Protein AF-A0A7S0NUZ7-F1 (afdb_monomer_lite)

Secondary structure (DSSP, 8-state):
-HHHHHHHHHHHHHHHHHHHHHHHHHHHHHHHHHHHHHHHHHHHHHHHTSSHHHHHHHTTPPPTTHHHHHHHHHHHHHHHHHHHHHHHHHHTTTT-TT-

pLDDT: mean 87.15, std 11.12, range [53.03, 97.81]

Sequence (99 aa):
EQIHWFSIVNSFMIVLFLTGMLAMIMLRTLHRDLRRYNDAETKEEAAEESGWKLVHGDVFRPPKRAALLCVYVGTGIQVLGMTVVTMIFAVFGFLSPSN

Radius of gyration: 41.92 Å; chains: 1; bounding box: 81×24×118 Å

Structure (mmCIF, N/CA/C/O backbone):
data_AF-A0A7S0NUZ7-F1
#
_entry.id   AF-A0A7S0NUZ7-F1
#
loop_
_atom_site.group_PDB
_atom_site.id
_atom_site.type_symbol
_atom_site.label_atom_id
_atom_site.label_alt_id
_atom_site.label_comp_id
_atom_site.label_asym_id
_atom_site.label_entity_id
_atom_site.label_seq_id
_atom_site.pdbx_PDB_ins_code
_atom_site.Cartn_x
_atom_site.Cartn_y
_atom_site.Cartn_z
_atom_site.occupancy
_atom_site.B_iso_or_equiv
_atom_site.auth_seq_id
_atom_site.auth_comp_id
_atom_site.auth_asym_id
_atom_site.auth_atom_id
_atom_site.pdbx_PDB_model_num
ATOM 1 N N . GLU A 1 1 ? -36.592 9.434 64.882 1.00 59.00 1 GLU A N 1
ATOM 2 C CA . GLU A 1 1 ? -35.729 8.478 64.145 1.00 59.00 1 GLU A CA 1
ATOM 3 C C . GLU A 1 1 ? -36.125 8.251 62.682 1.00 59.00 1 GLU A C 1
ATOM 5 O O . GLU A 1 1 ? -35.235 8.143 61.850 1.00 59.00 1 GLU A O 1
ATOM 10 N N . GLN A 1 2 ? -37.418 8.277 62.320 1.00 63.78 2 GLN A N 1
ATOM 11 C CA . GLN A 1 2 ? -37.881 8.098 60.926 1.00 63.78 2 GLN A CA 1
ATOM 12 C C . GLN A 1 2 ? -37.288 9.103 59.909 1.00 63.78 2 GLN A C 1
ATOM 14 O O . GLN A 1 2 ? -37.058 8.754 58.755 1.00 63.78 2 GLN A O 1
ATOM 19 N N . ILE A 1 3 ? -36.977 10.332 60.342 1.00 71.56 3 ILE A N 1
ATOM 20 C CA . ILE A 1 3 ? -36.431 11.398 59.478 1.00 71.56 3 ILE A CA 1
ATOM 21 C C . ILE A 1 3 ? -34.998 11.082 59.003 1.00 71.56 3 ILE A C 1
ATOM 23 O O . ILE A 1 3 ? -34.621 11.430 57.886 1.00 71.56 3 ILE A O 1
ATOM 27 N N . HIS A 1 4 ? -34.194 10.391 59.820 1.00 82.81 4 HIS A N 1
ATOM 28 C CA . HIS A 1 4 ? -32.788 10.128 59.498 1.00 82.81 4 HIS A CA 1
ATOM 29 C C . HIS A 1 4 ? -32.649 9.065 58.398 1.00 82.81 4 HIS A C 1
ATOM 31 O O . HIS A 1 4 ? -31.898 9.252 57.443 1.00 82.81 4 HIS A O 1
ATOM 37 N N . TRP A 1 5 ? -33.437 7.989 58.474 1.00 88.88 5 TRP A N 1
ATOM 38 C CA . TRP A 1 5 ? -33.445 6.943 57.448 1.00 88.88 5 TRP A CA 1
ATOM 39 C C . TRP A 1 5 ? -33.971 7.449 56.094 1.00 88.88 5 TRP A C 1
ATOM 41 O O . TRP A 1 5 ? -33.413 7.101 55.057 1.00 88.88 5 TRP A O 1
ATOM 51 N N . PHE A 1 6 ? -34.962 8.351 56.088 1.00 90.38 6 PHE A N 1
ATOM 52 C CA . PHE A 1 6 ? -35.453 8.981 54.855 1.00 90.38 6 PHE A CA 1
ATOM 53 C C . PHE A 1 6 ? -34.354 9.776 54.127 1.00 90.38 6 PHE A C 1
ATOM 55 O O . PHE A 1 6 ? -34.200 9.663 52.912 1.00 90.38 6 PHE A O 1
ATOM 62 N N . SER A 1 7 ? -33.540 10.527 54.877 1.00 89.38 7 SER A N 1
ATOM 63 C CA . SER A 1 7 ? -32.387 11.253 54.327 1.00 89.38 7 SER A CA 1
ATOM 64 C C . SER A 1 7 ? -31.331 10.307 53.731 1.00 89.38 7 SER A C 1
ATOM 66 O O . SER A 1 7 ? -30.806 10.566 52.645 1.00 89.38 7 SER A O 1
ATOM 68 N N . ILE A 1 8 ? -31.074 9.168 54.390 1.00 92.31 8 ILE A N 1
ATOM 69 C CA . ILE A 1 8 ? -30.147 8.134 53.901 1.00 92.31 8 ILE A CA 1
ATOM 70 C C . ILE A 1 8 ? -30.630 7.553 52.566 1.00 92.31 8 ILE A C 1
ATOM 72 O O . ILE A 1 8 ? -29.858 7.488 51.610 1.00 92.31 8 ILE A O 1
ATOM 76 N N . VAL A 1 9 ? -31.909 7.178 52.473 1.00 94.75 9 VAL A N 1
ATOM 77 C CA . VAL A 1 9 ? -32.495 6.613 51.246 1.00 94.75 9 VAL A CA 1
ATOM 78 C C . VAL A 1 9 ? -32.482 7.629 50.103 1.00 94.75 9 VAL A C 1
ATOM 80 O O . VAL A 1 9 ? -32.137 7.283 48.974 1.00 94.75 9 VAL A O 1
ATOM 83 N N . ASN A 1 10 ? -32.797 8.893 50.390 1.00 92.88 10 ASN A N 1
ATOM 84 C CA . ASN A 1 10 ? -32.784 9.961 49.394 1.00 92.88 10 ASN A CA 1
ATOM 85 C C . ASN A 1 10 ? -31.381 10.183 48.803 1.00 92.88 10 ASN A C 1
ATOM 87 O O . ASN A 1 10 ? -31.212 10.213 47.585 1.00 92.88 10 ASN A O 1
ATOM 91 N N . SER A 1 11 ? -30.360 10.279 49.660 1.00 93.69 11 SER A N 1
ATOM 92 C CA . SER A 1 11 ? -28.967 10.402 49.214 1.00 93.69 11 SER A CA 1
ATOM 93 C C . SER A 1 11 ? -28.522 9.179 48.402 1.00 93.69 11 SER A C 1
ATOM 95 O O . SER A 1 11 ? -27.922 9.317 47.335 1.00 93.69 11 SER A O 1
ATOM 97 N N . PHE A 1 12 ? -28.897 7.975 48.844 1.00 95.50 12 PHE A N 1
ATOM 98 C CA . PHE A 1 12 ? -28.592 6.733 48.137 1.00 95.50 12 PHE A CA 1
ATOM 99 C C . PHE A 1 12 ? -29.194 6.691 46.722 1.00 95.50 12 PHE A C 1
ATOM 101 O O . PHE A 1 12 ? -28.500 6.327 45.771 1.00 95.50 12 PHE A O 1
ATOM 108 N N . MET A 1 13 ? -30.447 7.129 46.549 1.00 96.31 13 MET A N 1
ATOM 109 C CA . MET A 1 13 ? -31.074 7.218 45.223 1.00 96.31 13 MET A CA 1
ATOM 110 C C . MET A 1 13 ? -30.332 8.169 44.279 1.00 96.31 13 MET A C 1
ATOM 112 O O . MET A 1 13 ? -30.142 7.838 43.108 1.00 96.31 13 MET A O 1
ATOM 116 N N . ILE A 1 14 ? -29.884 9.328 44.774 1.00 96.50 14 ILE A N 1
ATOM 117 C CA . ILE A 1 14 ? -29.137 10.304 43.966 1.00 96.50 14 ILE A CA 1
ATOM 118 C C . ILE A 1 14 ? -27.811 9.701 43.498 1.00 96.50 14 ILE A C 1
ATOM 120 O O . ILE A 1 14 ? -27.459 9.820 42.325 1.00 96.50 14 ILE A O 1
ATOM 124 N N . VAL A 1 15 ? -27.095 9.002 44.381 1.00 96.94 15 VAL A N 1
ATOM 125 C CA . VAL A 1 15 ? -25.831 8.340 44.031 1.00 96.94 15 VAL A CA 1
ATOM 126 C C . VAL A 1 15 ? -26.046 7.266 42.961 1.00 96.94 15 VAL A C 1
ATOM 128 O O . VAL A 1 15 ? -25.303 7.231 41.978 1.00 96.94 15 VAL A O 1
ATOM 131 N N . LEU A 1 16 ? -27.081 6.428 43.087 1.00 97.25 16 LEU A N 1
ATOM 132 C CA . LEU A 1 16 ? -27.425 5.433 42.062 1.00 97.25 16 LEU A CA 1
ATOM 133 C C . LEU A 1 16 ? -27.764 6.073 40.709 1.00 97.25 16 LEU A C 1
ATOM 135 O O . LEU A 1 16 ? -27.340 5.584 39.662 1.00 97.25 16 LEU A O 1
ATOM 139 N N . PHE A 1 17 ? -28.488 7.190 40.714 1.00 97.44 17 PHE A N 1
ATOM 140 C CA . PHE A 1 17 ? -28.825 7.893 39.481 1.00 97.44 17 PHE A CA 1
ATOM 141 C C . PHE A 1 17 ? -27.586 8.496 38.804 1.00 97.44 17 PHE A C 1
ATOM 143 O O . PHE A 1 17 ? -27.373 8.307 37.605 1.00 97.44 17 PHE A O 1
ATOM 150 N N . LEU A 1 18 ? -26.730 9.174 39.575 1.00 96.69 18 LEU A N 1
ATOM 151 C CA . LEU A 1 18 ? -25.496 9.777 39.068 1.00 96.69 18 LEU A CA 1
ATOM 152 C C . LEU A 1 18 ? -24.529 8.722 38.529 1.00 96.69 18 LEU A C 1
ATOM 154 O O . LEU A 1 18 ? -23.981 8.888 37.440 1.00 96.69 18 LEU A O 1
ATOM 158 N N . THR A 1 19 ? -24.351 7.617 39.251 1.00 97.38 19 THR A N 1
ATOM 159 C CA . THR A 1 19 ? -23.512 6.499 38.796 1.00 97.38 19 THR A CA 1
ATOM 160 C C . THR A 1 19 ? -24.056 5.866 37.518 1.00 97.38 19 THR A C 1
ATOM 162 O O . THR A 1 19 ? -23.282 5.636 36.591 1.00 97.38 19 THR A O 1
ATOM 165 N N . GLY A 1 20 ? -25.373 5.669 37.406 1.00 97.56 20 GLY A N 1
ATOM 166 C CA . GLY A 1 20 ? -26.000 5.178 36.178 1.00 97.56 20 GLY A CA 1
ATOM 167 C C . GLY A 1 20 ? -25.792 6.114 34.982 1.00 97.56 20 GLY A C 1
ATOM 168 O O . GLY A 1 20 ? -25.435 5.666 33.890 1.00 97.56 20 GLY A O 1
ATOM 169 N N . MET A 1 21 ? -25.945 7.425 35.183 1.00 96.81 21 MET A N 1
ATOM 170 C CA . MET A 1 21 ? -25.708 8.423 34.137 1.00 96.81 21 MET A CA 1
ATOM 171 C C . MET A 1 21 ? -24.235 8.458 33.702 1.00 96.81 21 MET A C 1
ATOM 173 O O . MET A 1 21 ? -23.950 8.468 32.503 1.00 96.81 21 MET A O 1
ATOM 177 N N . LEU A 1 22 ? -23.296 8.423 34.652 1.00 97.31 22 LEU A N 1
ATOM 178 C CA . LEU A 1 22 ? -21.863 8.350 34.354 1.00 97.31 22 LEU A CA 1
ATOM 179 C C . LEU A 1 22 ? -21.508 7.068 33.595 1.00 97.31 22 LEU A C 1
ATOM 181 O O . LEU A 1 22 ? -20.785 7.134 32.601 1.00 97.31 22 LEU A O 1
ATOM 185 N N . ALA A 1 23 ? -22.060 5.923 34.003 1.00 97.44 23 ALA A N 1
ATOM 186 C CA . ALA A 1 23 ? -21.864 4.656 33.309 1.00 97.44 23 ALA A CA 1
ATOM 187 C C . ALA A 1 23 ? -22.372 4.721 31.858 1.00 97.44 23 ALA A C 1
ATOM 189 O O . ALA A 1 23 ? -21.673 4.284 30.945 1.00 97.44 23 ALA A O 1
ATOM 190 N N . MET A 1 24 ? -23.539 5.332 31.614 1.00 96.62 24 MET A N 1
ATOM 191 C CA . MET A 1 24 ? -24.061 5.542 30.258 1.00 96.62 24 MET A CA 1
ATOM 192 C C . MET A 1 24 ? -23.112 6.400 29.405 1.00 96.62 24 MET A C 1
ATOM 194 O O . MET A 1 24 ? -22.815 6.041 28.262 1.00 96.62 24 MET A O 1
ATOM 198 N N . ILE A 1 25 ? -22.615 7.517 29.946 1.00 97.06 25 ILE A N 1
ATOM 199 C CA . ILE A 1 25 ? -21.680 8.409 29.240 1.00 97.06 25 ILE A CA 1
ATOM 200 C C . ILE A 1 25 ? -20.370 7.677 28.924 1.00 97.06 25 ILE A C 1
ATOM 202 O O . ILE A 1 25 ? -19.868 7.765 27.799 1.00 97.06 25 ILE A O 1
ATOM 206 N N . MET A 1 26 ? -19.838 6.920 29.886 1.00 97.19 26 MET A N 1
ATOM 207 C CA . MET A 1 26 ? -18.610 6.145 29.717 1.00 97.19 26 MET A CA 1
ATOM 208 C C . MET A 1 26 ? -18.778 5.070 28.639 1.00 97.19 26 MET A C 1
ATOM 210 O O . MET A 1 26 ? -17.970 5.007 27.716 1.00 97.19 26 MET A O 1
ATOM 214 N N . LEU A 1 27 ? -19.858 4.284 28.689 1.00 96.44 27 LEU A N 1
ATOM 215 C CA . LEU A 1 27 ? -20.148 3.251 27.690 1.00 96.44 27 LEU A CA 1
ATOM 216 C C . LEU A 1 27 ? -20.331 3.834 26.288 1.00 96.44 27 LEU A C 1
ATOM 218 O O . LEU A 1 27 ? -19.884 3.233 25.310 1.00 96.44 27 LEU A O 1
ATOM 222 N N . ARG A 1 28 ? -20.975 5.002 26.180 1.00 95.38 28 ARG A N 1
ATOM 223 C CA . ARG A 1 28 ? -21.155 5.702 24.903 1.00 95.38 28 ARG A CA 1
ATOM 224 C C . ARG A 1 28 ? -19.822 6.180 24.332 1.00 95.38 28 ARG A C 1
ATOM 226 O O . ARG A 1 28 ? -19.600 6.051 23.130 1.00 95.38 28 ARG A O 1
ATOM 233 N N . THR A 1 29 ? -18.953 6.720 25.183 1.00 95.81 29 THR A N 1
ATOM 234 C CA . THR A 1 29 ? -17.621 7.195 24.783 1.00 95.81 29 THR A CA 1
ATOM 235 C C . THR A 1 29 ? -16.740 6.022 24.359 1.00 95.81 29 THR A C 1
ATOM 237 O O . THR A 1 29 ? -16.224 6.033 23.247 1.00 95.81 29 THR A O 1
ATOM 240 N N . LEU A 1 30 ? -16.685 4.956 25.162 1.00 96.12 30 LEU A N 1
ATOM 241 C CA . LEU A 1 30 ? -15.889 3.760 24.879 1.00 96.12 30 LEU A CA 1
ATOM 242 C C . LEU A 1 30 ? -16.317 3.091 23.567 1.00 96.12 30 LEU A C 1
ATOM 244 O O . LEU A 1 30 ? -15.477 2.825 22.714 1.00 96.12 30 LEU A O 1
ATOM 248 N N . HIS A 1 31 ? -17.620 2.885 23.344 1.00 94.31 31 HIS A N 1
ATOM 249 C CA . HIS A 1 31 ? -18.099 2.311 22.081 1.00 94.31 31 HIS A CA 1
ATOM 250 C C . HIS A 1 31 ? -17.732 3.162 20.865 1.00 94.31 31 HIS A C 1
ATOM 252 O O . HIS A 1 31 ? -17.417 2.616 19.807 1.00 94.31 31 HIS A O 1
ATOM 258 N N . ARG A 1 32 ? -17.807 4.493 20.989 1.00 93.94 32 ARG A N 1
ATOM 259 C CA . ARG A 1 32 ? -17.424 5.397 19.903 1.00 93.94 32 ARG A CA 1
ATOM 260 C C . ARG A 1 32 ? -15.932 5.289 19.612 1.00 93.94 32 ARG A C 1
ATOM 262 O O . ARG A 1 32 ? -15.561 5.235 18.442 1.00 93.94 32 ARG A O 1
ATOM 269 N N . ASP A 1 33 ? -15.115 5.244 20.655 1.00 94.19 33 ASP A N 1
ATOM 270 C CA . ASP A 1 33 ? -13.667 5.170 20.519 1.00 94.19 33 ASP A CA 1
ATOM 271 C C . ASP A 1 33 ? -13.257 3.820 19.923 1.00 94.19 33 ASP A C 1
ATOM 273 O O . ASP A 1 33 ? -12.550 3.805 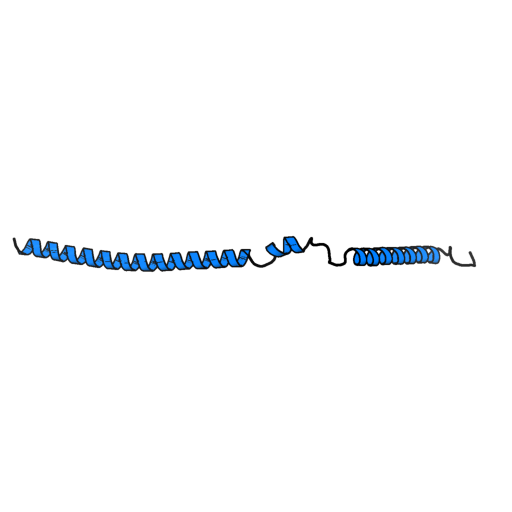18.921 1.00 94.19 33 ASP A O 1
ATOM 277 N N . LEU A 1 34 ? -13.807 2.701 20.411 1.00 91.12 34 LEU A N 1
ATOM 278 C CA . LEU A 1 34 ? -13.546 1.3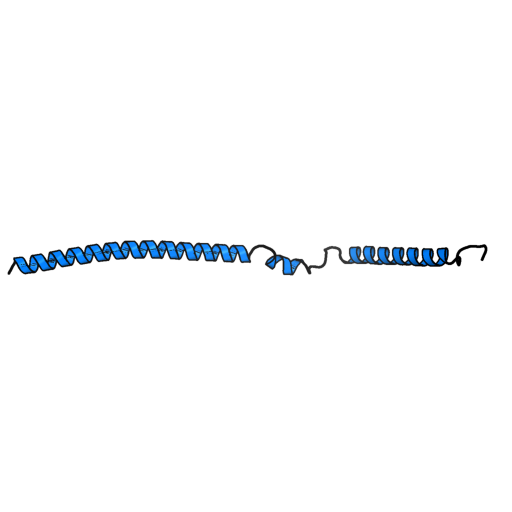69 19.853 1.00 91.12 34 LEU A CA 1
ATOM 279 C C . LEU A 1 34 ? -13.905 1.287 18.365 1.00 91.12 34 LEU A C 1
ATOM 281 O O . LEU A 1 34 ? -13.101 0.821 17.564 1.00 91.12 34 LEU A O 1
ATOM 285 N N . ARG A 1 35 ? -15.085 1.789 17.972 1.00 91.81 35 ARG A N 1
ATOM 286 C CA . ARG A 1 35 ? -15.479 1.833 16.553 1.00 91.81 35 ARG A CA 1
ATOM 287 C C . ARG A 1 35 ? -14.518 2.671 15.721 1.00 91.81 35 ARG A C 1
ATOM 289 O O . ARG A 1 35 ? -14.235 2.307 14.590 1.00 91.81 35 ARG A O 1
ATOM 296 N N . ARG A 1 36 ? -14.027 3.786 16.263 1.00 91.00 36 ARG A N 1
ATOM 297 C CA . ARG A 1 36 ? -13.089 4.663 15.560 1.00 91.00 36 ARG A CA 1
ATOM 298 C C . ARG A 1 36 ? -11.717 4.018 15.386 1.00 91.00 36 ARG A C 1
ATOM 300 O O . ARG A 1 36 ? -11.139 4.180 14.318 1.00 91.00 36 ARG A O 1
ATOM 307 N N . TYR A 1 37 ? -11.219 3.304 16.394 1.00 88.12 37 TYR A N 1
ATOM 308 C CA . TYR A 1 37 ? -9.968 2.551 16.285 1.00 88.12 37 TYR A CA 1
ATOM 309 C C . TYR A 1 37 ? -10.097 1.399 15.293 1.00 88.12 37 TYR A C 1
ATOM 311 O O . TYR A 1 37 ? -9.273 1.298 14.396 1.00 88.12 37 TYR A O 1
ATOM 319 N N . ASN A 1 38 ? -11.174 0.617 15.376 1.00 89.25 38 ASN A N 1
ATOM 320 C CA . ASN A 1 38 ? -11.408 -0.492 14.454 1.00 89.25 38 ASN A CA 1
ATOM 321 C C . ASN A 1 38 ? -11.539 -0.008 13.002 1.00 89.25 38 ASN A C 1
ATOM 323 O O . ASN A 1 38 ? -10.995 -0.618 12.097 1.00 89.25 38 ASN A O 1
ATOM 327 N N . ASP A 1 39 ? -12.246 1.099 12.764 1.00 88.44 39 ASP A N 1
ATOM 328 C CA . ASP A 1 39 ? -12.396 1.669 11.418 1.00 88.44 39 ASP A CA 1
ATOM 329 C C . ASP A 1 39 ? -11.076 2.262 10.889 1.00 88.44 39 ASP A C 1
ATOM 331 O O . ASP A 1 39 ? -10.835 2.261 9.684 1.00 88.44 3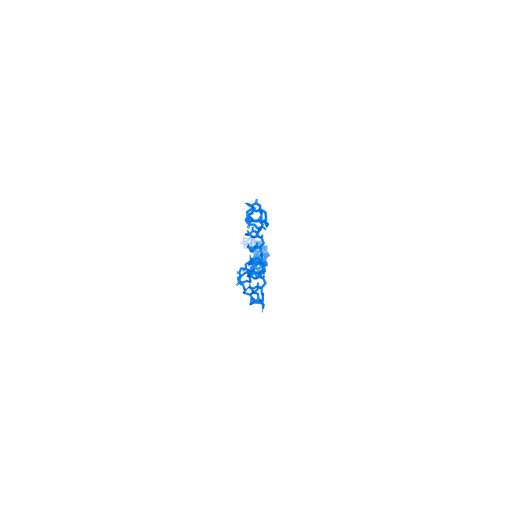9 ASP A O 1
ATOM 335 N N . ALA A 1 40 ? -10.210 2.768 11.775 1.00 83.00 40 ALA A N 1
ATOM 336 C CA . ALA A 1 40 ? -8.871 3.229 11.413 1.00 83.00 40 ALA A CA 1
ATOM 337 C C . ALA A 1 40 ? -7.936 2.058 11.069 1.00 83.00 40 ALA A C 1
ATOM 339 O O . ALA A 1 40 ? -7.264 2.125 10.047 1.00 83.00 40 ALA A O 1
ATOM 340 N N . GLU A 1 41 ? -7.959 0.986 11.861 1.00 81.44 41 GLU A N 1
ATOM 341 C CA . GLU A 1 41 ? -7.204 -0.250 11.623 1.00 81.44 41 GLU A CA 1
ATOM 342 C C . GLU A 1 41 ? -7.617 -0.898 10.295 1.00 81.44 41 GLU A C 1
ATOM 344 O O . GLU A 1 41 ? -6.774 -1.131 9.438 1.00 81.44 41 GLU A O 1
ATOM 349 N N . THR A 1 42 ? -8.922 -1.037 10.035 1.00 79.69 42 THR A N 1
ATOM 350 C CA . THR A 1 42 ? -9.425 -1.557 8.751 1.00 79.69 42 THR A CA 1
ATOM 351 C C . THR A 1 42 ? -9.006 -0.689 7.557 1.00 79.69 42 THR A C 1
ATOM 353 O O . THR A 1 42 ? -8.746 -1.197 6.467 1.00 79.69 42 THR A O 1
ATOM 356 N N . LYS A 1 43 ? -8.934 0.637 7.728 1.00 78.31 43 LYS A N 1
ATOM 357 C CA . LYS A 1 43 ? -8.450 1.547 6.674 1.00 78.31 43 LYS A CA 1
ATOM 358 C C . LYS A 1 43 ? -6.946 1.435 6.453 1.00 78.31 43 LYS A C 1
ATOM 360 O O . LYS A 1 43 ? -6.501 1.611 5.322 1.00 78.31 43 LYS A O 1
ATOM 365 N N . GLU A 1 44 ? -6.182 1.182 7.507 1.00 78.00 44 GLU A N 1
ATOM 366 C CA . GLU A 1 44 ? -4.738 0.975 7.441 1.00 78.00 44 GLU A CA 1
ATOM 367 C C . GLU A 1 44 ? -4.404 -0.357 6.762 1.00 78.00 44 GLU A C 1
ATOM 369 O O . GLU A 1 44 ? -3.615 -0.367 5.820 1.00 78.00 44 GLU A O 1
ATOM 374 N N . GLU A 1 45 ? -5.094 -1.440 7.126 1.00 74.50 45 GLU A N 1
ATOM 375 C CA . GLU A 1 45 ? -5.003 -2.738 6.445 1.00 74.50 45 GLU A CA 1
ATOM 376 C C . GLU A 1 45 ? -5.352 -2.613 4.952 1.00 74.50 45 GLU A C 1
ATOM 378 O O . GLU A 1 45 ? -4.587 -3.043 4.088 1.00 74.50 45 GLU A O 1
ATOM 383 N N . ALA A 1 46 ? -6.449 -1.925 4.616 1.00 71.50 46 ALA A N 1
ATOM 384 C CA . ALA A 1 46 ? -6.824 -1.676 3.222 1.00 71.50 46 ALA A CA 1
ATOM 385 C C . ALA A 1 46 ? -5.789 -0.822 2.459 1.00 71.50 46 ALA A C 1
ATOM 387 O O . ALA A 1 46 ? 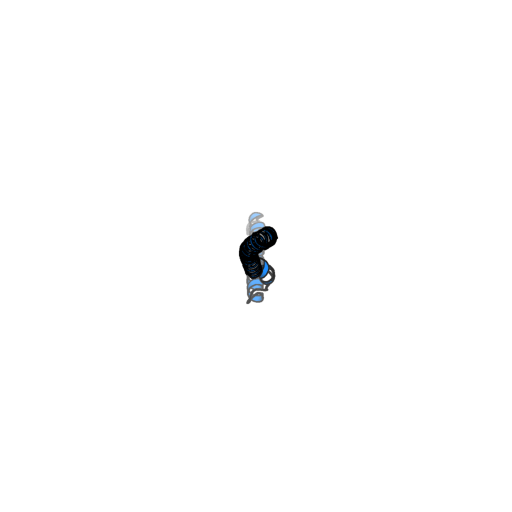-5.637 -0.958 1.243 1.00 71.50 46 ALA A O 1
ATOM 388 N N . ALA A 1 47 ? -5.076 0.072 3.151 1.00 69.50 47 ALA A N 1
ATOM 389 C CA . ALA A 1 47 ? -4.002 0.860 2.559 1.00 69.50 47 ALA A CA 1
ATOM 390 C C . ALA A 1 47 ? -2.734 0.022 2.342 1.00 69.50 47 ALA A C 1
ATOM 392 O O . ALA A 1 47 ? -2.088 0.192 1.308 1.00 69.50 47 ALA A O 1
ATOM 393 N N . GLU A 1 48 ? -2.400 -0.895 3.257 1.00 67.75 48 GLU A N 1
ATOM 394 C CA . GLU A 1 48 ? -1.308 -1.862 3.079 1.00 67.75 48 GLU A CA 1
ATOM 395 C C . GLU A 1 48 ? -1.551 -2.809 1.897 1.00 67.75 48 GLU A C 1
ATOM 397 O O . GLU A 1 48 ? -0.607 -3.164 1.187 1.00 67.75 48 GLU A O 1
ATOM 402 N N . GLU A 1 49 ? -2.812 -3.148 1.631 1.00 67.00 49 GLU A N 1
ATOM 403 C CA . GLU A 1 49 ? -3.244 -3.909 0.456 1.00 67.00 49 GLU A CA 1
ATOM 404 C C . GLU A 1 49 ? -3.315 -3.071 -0.839 1.00 67.00 49 GLU A C 1
ATOM 406 O O . GLU A 1 49 ? -3.761 -3.567 -1.875 1.00 67.00 49 GLU A O 1
ATOM 411 N N . SER A 1 50 ? -2.855 -1.813 -0.842 1.00 69.12 50 SER A N 1
ATOM 412 C CA . SER A 1 50 ? -2.880 -0.955 -2.032 1.00 69.12 50 SER A CA 1
ATOM 413 C C . SER A 1 50 ? -1.548 -0.236 -2.304 1.00 69.12 50 SER A C 1
ATOM 415 O O . SER A 1 50 ? -0.811 0.168 -1.408 1.00 69.12 50 SER A O 1
ATOM 417 N N . GLY A 1 51 ? -1.234 -0.022 -3.585 1.00 73.81 51 GLY A N 1
ATOM 418 C CA . GLY A 1 51 ? -0.180 0.906 -4.009 1.00 73.81 51 GLY A CA 1
ATOM 419 C C . GLY A 1 51 ? 1.199 0.293 -4.279 1.00 73.81 51 GLY A C 1
ATOM 420 O O . GLY A 1 51 ? 1.335 -0.844 -4.725 1.00 73.81 51 GLY A O 1
ATOM 421 N N . TRP A 1 52 ? 2.247 1.101 -4.076 1.00 75.62 52 TRP A N 1
ATOM 422 C CA . TRP A 1 52 ? 3.629 0.836 -4.512 1.00 75.62 52 TRP A CA 1
ATOM 423 C C . TRP A 1 52 ? 4.278 -0.395 -3.853 1.00 75.62 52 TRP A C 1
ATOM 425 O O . TRP A 1 52 ? 5.165 -1.010 -4.447 1.00 75.62 52 TRP A O 1
ATOM 435 N N . LYS A 1 53 ? 3.814 -0.782 -2.656 1.00 68.31 53 LYS A N 1
ATOM 436 C CA . LYS A 1 53 ? 4.301 -1.951 -1.902 1.00 68.31 53 LYS A CA 1
ATOM 437 C C . LYS A 1 53 ? 3.978 -3.266 -2.629 1.00 68.31 53 LYS A C 1
ATOM 439 O O . LYS A 1 53 ? 4.810 -4.168 -2.640 1.00 68.31 53 LYS A O 1
ATOM 444 N N . LEU A 1 54 ? 2.842 -3.332 -3.333 1.00 70.38 54 LEU A N 1
ATOM 445 C CA . LEU A 1 54 ? 2.493 -4.449 -4.224 1.00 70.38 54 LEU A CA 1
ATOM 446 C C . LEU A 1 54 ? 3.303 -4.430 -5.529 1.00 70.38 54 LEU A C 1
ATOM 448 O O . LEU A 1 54 ? 3.633 -5.475 -6.084 1.00 70.38 54 LEU A O 1
ATOM 452 N N . VAL A 1 55 ? 3.674 -3.237 -6.000 1.00 75.56 55 VAL A N 1
ATOM 453 C CA . VAL A 1 55 ? 4.401 -3.040 -7.263 1.00 75.56 55 VAL A CA 1
ATOM 454 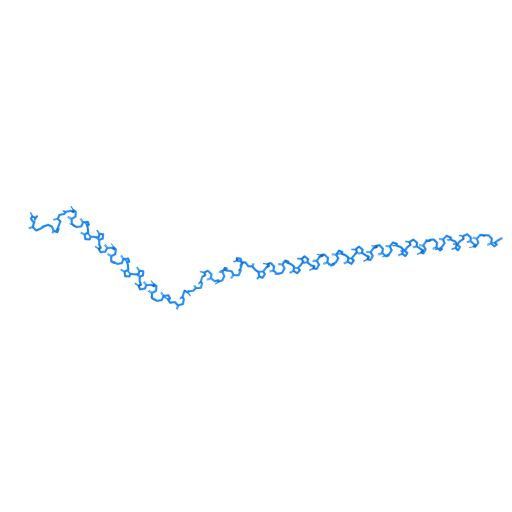C C . VAL A 1 55 ? 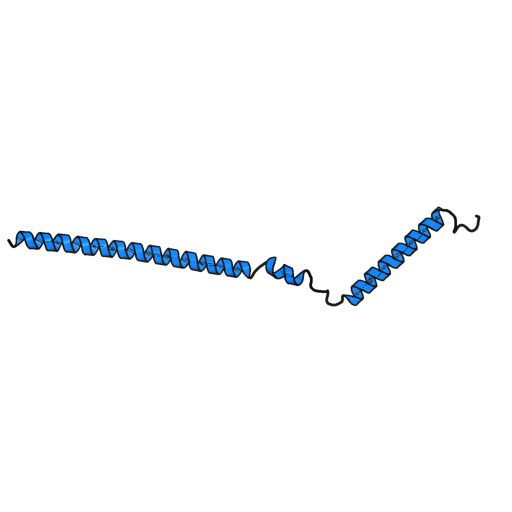5.874 -3.453 -7.150 1.00 75.56 55 VAL A C 1
ATOM 456 O O . VAL A 1 55 ? 6.479 -3.823 -8.153 1.00 75.56 55 VAL A O 1
ATOM 459 N N . HIS A 1 56 ? 6.454 -3.483 -5.943 1.00 73.50 56 HIS A N 1
ATOM 460 C CA . HIS A 1 56 ? 7.842 -3.913 -5.728 1.00 73.50 56 HIS A CA 1
ATOM 461 C C . HIS A 1 56 ? 8.115 -5.343 -6.243 1.00 73.50 56 HIS A C 1
ATOM 463 O O . HIS A 1 56 ? 9.212 -5.626 -6.724 1.00 73.50 56 HIS A O 1
ATOM 469 N N . GLY A 1 57 ? 7.118 -6.238 -6.196 1.00 67.75 57 GLY A N 1
ATOM 470 C CA . GLY A 1 57 ? 7.218 -7.591 -6.761 1.00 67.75 57 GLY A CA 1
ATOM 471 C C . GLY A 1 57 ? 7.057 -7.650 -8.286 1.00 67.75 57 GLY A C 1
ATOM 472 O O . GLY A 1 57 ? 7.618 -8.535 -8.932 1.00 67.75 57 GLY A O 1
ATOM 473 N N . ASP A 1 58 ? 6.338 -6.691 -8.871 1.00 75.12 58 ASP A N 1
ATOM 474 C CA . ASP A 1 58 ? 6.053 -6.644 -10.308 1.00 75.12 58 ASP A CA 1
ATOM 475 C C . ASP A 1 58 ? 7.119 -5.887 -11.112 1.00 75.12 58 ASP A C 1
ATOM 477 O O . ASP A 1 58 ? 7.338 -6.208 -12.280 1.00 75.12 58 ASP A O 1
ATOM 481 N N . VAL A 1 59 ? 7.845 -4.946 -10.493 1.00 76.06 59 VAL A N 1
ATOM 482 C CA . VAL A 1 59 ? 8.945 -4.187 -11.129 1.00 76.06 59 VAL A CA 1
ATOM 483 C C . VAL A 1 59 ? 10.048 -5.102 -11.664 1.00 76.06 59 VAL A C 1
ATOM 485 O O . VAL A 1 59 ? 10.630 -4.822 -12.709 1.00 76.06 59 VAL A O 1
ATOM 488 N N . PHE A 1 60 ? 10.313 -6.218 -10.986 1.00 76.00 60 PHE A N 1
ATOM 489 C CA . PHE A 1 60 ? 11.348 -7.174 -11.386 1.00 76.00 60 PHE A CA 1
ATOM 490 C C . PHE A 1 60 ? 10.809 -8.353 -12.201 1.00 76.00 60 PHE A C 1
ATOM 492 O O . PHE A 1 60 ? 11.553 -9.290 -12.501 1.00 76.00 60 PHE A O 1
ATOM 499 N N . ARG A 1 61 ? 9.525 -8.339 -12.580 1.00 83.69 61 ARG A N 1
ATOM 500 C CA . ARG A 1 61 ? 8.944 -9.439 -13.345 1.00 83.69 61 ARG A CA 1
ATOM 501 C C . ARG A 1 61 ? 9.461 -9.389 -14.791 1.00 83.69 61 ARG A C 1
ATOM 503 O O . ARG A 1 61 ? 9.294 -8.370 -15.466 1.00 83.69 61 ARG A O 1
ATOM 510 N N . PRO A 1 62 ? 10.059 -10.478 -15.311 1.00 81.25 62 PRO A N 1
ATOM 511 C CA . PRO A 1 62 ? 10.544 -10.489 -16.682 1.00 81.25 62 PRO A CA 1
ATOM 512 C C . PRO A 1 62 ? 9.373 -10.276 -17.657 1.00 81.25 62 PRO A C 1
ATOM 514 O O . PRO A 1 62 ? 8.297 -10.860 -17.473 1.00 81.25 62 PRO A O 1
ATOM 517 N N . PRO A 1 63 ? 9.544 -9.450 -18.707 1.00 86.06 63 PRO A N 1
ATOM 518 C CA . PRO A 1 63 ? 8.478 -9.184 -19.662 1.00 86.06 63 PRO A CA 1
ATOM 519 C C . PRO A 1 63 ? 8.070 -10.474 -20.382 1.00 86.06 63 PRO A C 1
ATOM 521 O O . PRO A 1 63 ? 8.913 -11.312 -20.704 1.00 86.06 63 PRO A O 1
ATOM 524 N N . LYS A 1 64 ? 6.776 -10.601 -20.718 1.00 87.94 64 LYS A N 1
ATOM 525 C CA . LYS A 1 64 ? 6.184 -11.798 -21.364 1.00 87.94 64 LYS A CA 1
ATOM 526 C C . LYS A 1 64 ? 6.955 -12.292 -22.598 1.00 87.94 64 LYS A C 1
ATOM 528 O O . LYS A 1 64 ? 6.848 -13.455 -22.965 1.00 87.94 64 LYS A O 1
ATOM 533 N N . ARG A 1 65 ? 7.690 -11.399 -23.268 1.00 91.31 65 ARG A N 1
ATOM 534 C CA . ARG A 1 65 ? 8.486 -11.667 -24.474 1.00 91.31 65 ARG A CA 1
ATOM 535 C C . ARG A 1 65 ? 9.935 -11.178 -24.330 1.00 91.31 65 ARG A C 1
ATOM 537 O O . ARG A 1 65 ? 10.463 -10.539 -25.235 1.00 91.31 65 ARG A O 1
ATOM 544 N N . ALA A 1 66 ? 10.576 -11.476 -23.198 1.00 91.38 66 ALA A N 1
ATOM 545 C CA . ALA A 1 66 ? 11.963 -11.092 -22.908 1.00 91.38 66 ALA A CA 1
ATOM 546 C C . ALA A 1 66 ? 12.963 -11.461 -24.020 1.00 91.38 66 ALA A C 1
ATOM 548 O O . ALA A 1 66 ? 13.816 -10.647 -24.364 1.00 91.38 66 ALA A O 1
ATOM 549 N N . ALA A 1 67 ? 12.819 -12.640 -24.635 1.00 93.81 67 ALA A N 1
ATOM 550 C CA . ALA A 1 67 ? 13.701 -13.077 -25.718 1.00 93.81 67 ALA A CA 1
ATOM 551 C C . ALA A 1 67 ? 13.633 -12.154 -26.949 1.00 93.81 67 ALA A C 1
ATOM 553 O O . ALA A 1 67 ? 14.667 -11.753 -27.473 1.00 93.81 67 ALA A O 1
ATOM 554 N N . LEU A 1 68 ? 12.429 -11.758 -27.377 1.00 94.62 68 LEU A N 1
ATOM 555 C CA . LEU A 1 68 ? 12.259 -10.854 -28.521 1.00 94.62 68 LEU A CA 1
ATOM 556 C C . LEU A 1 68 ? 12.801 -9.455 -28.218 1.00 94.62 68 LEU A C 1
ATOM 558 O O . LEU A 1 68 ? 13.459 -8.860 -29.064 1.00 94.62 68 LEU A O 1
ATOM 562 N N . LEU A 1 69 ? 12.567 -8.952 -27.002 1.00 92.69 69 LEU A N 1
ATOM 563 C CA . LEU A 1 69 ? 13.109 -7.666 -26.566 1.00 92.69 69 LEU A CA 1
ATOM 564 C C . LEU A 1 69 ? 14.645 -7.673 -26.584 1.00 92.69 69 LEU A C 1
ATOM 566 O O . LEU A 1 69 ? 15.252 -6.745 -27.110 1.00 92.69 69 LEU A O 1
ATOM 570 N N . CYS A 1 70 ? 15.263 -8.743 -26.079 1.00 94.06 70 CYS A N 1
ATOM 571 C CA . CYS A 1 70 ? 16.713 -8.924 -26.113 1.00 94.06 70 CYS A CA 1
ATOM 572 C C . CYS A 1 70 ? 17.256 -8.922 -27.551 1.00 94.06 70 CYS A C 1
ATOM 574 O O . CYS A 1 70 ? 18.223 -8.220 -27.836 1.00 94.06 70 CYS A O 1
ATOM 576 N N . VAL A 1 71 ? 16.594 -9.634 -28.473 1.00 96.25 71 VAL A N 1
ATOM 577 C CA . VAL A 1 71 ? 16.975 -9.664 -29.895 1.00 96.25 71 VAL A CA 1
ATOM 578 C C . VAL A 1 71 ? 16.894 -8.271 -30.522 1.00 96.25 71 VAL A C 1
ATOM 580 O O . VAL A 1 71 ? 17.868 -7.829 -31.122 1.00 96.25 71 VAL A O 1
ATOM 583 N N . TYR A 1 72 ? 15.788 -7.541 -30.346 1.00 96.62 72 TYR A N 1
ATOM 584 C CA . TYR A 1 72 ? 15.653 -6.195 -30.918 1.00 96.62 72 TYR A CA 1
ATOM 585 C C . TYR A 1 72 ? 16.693 -5.214 -30.373 1.00 96.62 72 TYR A C 1
ATOM 587 O O . TYR A 1 72 ? 17.286 -4.461 -31.144 1.00 96.62 72 TYR A O 1
ATOM 595 N N . VAL A 1 73 ? 16.940 -5.236 -29.060 1.00 96.88 73 VAL A N 1
ATOM 596 C CA . VAL A 1 73 ? 17.940 -4.369 -28.423 1.00 96.88 73 VAL A CA 1
ATOM 597 C C . VAL A 1 73 ? 19.348 -4.729 -28.898 1.00 96.88 73 VAL A C 1
ATOM 599 O O . VAL A 1 73 ? 20.099 -3.841 -29.297 1.00 96.88 73 VAL A O 1
ATOM 602 N N . GLY A 1 74 ? 19.694 -6.018 -28.920 1.00 97.44 74 GLY A N 1
ATOM 603 C CA . GLY A 1 74 ? 21.000 -6.494 -29.373 1.00 97.44 74 GLY A CA 1
ATOM 604 C C . GLY A 1 74 ? 21.278 -6.141 -30.834 1.00 97.44 74 GLY A C 1
ATOM 605 O O . GLY A 1 74 ? 22.312 -5.549 -31.140 1.00 97.44 74 GLY A O 1
ATOM 606 N N . THR A 1 75 ? 20.330 -6.422 -31.733 1.00 97.38 75 THR A N 1
ATOM 607 C CA . THR A 1 75 ? 20.451 -6.066 -33.155 1.00 97.38 75 THR A CA 1
ATOM 608 C C . THR A 1 75 ? 20.515 -4.551 -33.354 1.00 97.38 75 THR A C 1
ATOM 610 O O . THR A 1 75 ? 21.327 -4.078 -34.146 1.00 97.38 75 THR A O 1
ATOM 613 N N . GLY A 1 76 ? 19.714 -3.775 -32.616 1.00 97.06 76 GLY A N 1
ATOM 614 C CA . GLY A 1 76 ? 19.745 -2.313 -32.679 1.00 97.06 76 GLY A CA 1
ATOM 615 C C . GLY A 1 76 ? 21.106 -1.736 -32.282 1.00 97.06 76 GLY A C 1
ATOM 616 O O . GLY A 1 76 ? 21.660 -0.913 -33.010 1.00 97.06 76 GLY A O 1
ATOM 617 N N . ILE A 1 77 ? 21.679 -2.213 -31.172 1.00 97.81 77 ILE A N 1
ATOM 618 C CA . ILE A 1 77 ? 23.013 -1.803 -30.708 1.00 97.81 77 ILE A CA 1
ATOM 619 C C . ILE A 1 77 ? 24.090 -2.197 -31.722 1.00 97.81 77 ILE A C 1
ATOM 621 O O . ILE A 1 77 ? 24.974 -1.394 -32.011 1.00 97.81 77 ILE A O 1
ATOM 625 N N . GLN A 1 78 ? 24.010 -3.400 -32.296 1.00 97.81 78 GLN A N 1
ATOM 626 C CA . GLN A 1 78 ? 24.965 -3.859 -33.304 1.00 97.81 78 GLN A CA 1
ATOM 627 C C . GLN A 1 78 ? 24.947 -2.972 -34.557 1.00 97.81 78 GLN A C 1
ATOM 629 O O . GLN A 1 78 ? 26.006 -2.548 -35.019 1.00 97.81 78 GLN A O 1
ATOM 634 N N . VAL A 1 79 ? 23.760 -2.660 -35.091 1.00 97.62 79 VAL A N 1
ATOM 635 C CA . VAL A 1 79 ? 23.616 -1.788 -36.269 1.00 97.62 79 VAL A CA 1
ATOM 636 C C . VAL A 1 79 ? 24.115 -0.377 -35.967 1.00 97.62 79 VAL A C 1
ATOM 638 O O . VAL A 1 79 ? 24.838 0.189 -36.781 1.00 97.62 79 VAL A O 1
ATOM 641 N N . LEU A 1 80 ? 23.787 0.173 -34.793 1.00 97.69 80 LEU A N 1
ATOM 642 C CA . LEU A 1 80 ? 24.252 1.495 -34.366 1.00 97.69 80 LEU A CA 1
ATOM 643 C C . LEU A 1 80 ? 25.778 1.538 -34.212 1.00 97.69 80 LEU A C 1
ATOM 645 O O . LEU A 1 80 ? 26.426 2.483 -34.653 1.00 97.69 80 LEU A O 1
ATOM 649 N N . GLY A 1 81 ? 26.373 0.498 -33.628 1.00 97.75 81 GLY A N 1
ATOM 650 C CA . GLY A 1 81 ? 27.824 0.376 -33.524 1.00 97.75 81 GLY A CA 1
ATOM 651 C C . GLY A 1 81 ? 28.487 0.322 -34.898 1.00 97.75 81 GLY A C 1
ATOM 652 O O . GLY A 1 81 ? 29.441 1.054 -35.152 1.00 97.75 81 GLY A O 1
ATOM 653 N N . MET A 1 82 ? 27.947 -0.491 -35.809 1.00 97.56 82 MET A N 1
ATOM 654 C CA . MET A 1 82 ? 28.453 -0.576 -37.177 1.00 97.56 82 MET A CA 1
ATOM 655 C C . MET A 1 82 ? 28.369 0.761 -37.912 1.00 97.56 82 MET A C 1
ATOM 657 O O . MET A 1 82 ? 29.357 1.169 -38.514 1.00 97.56 82 MET A O 1
ATOM 661 N N . THR A 1 83 ? 27.242 1.473 -37.840 1.00 96.31 83 THR A N 1
ATOM 662 C CA . THR A 1 83 ? 27.101 2.772 -38.514 1.00 96.31 83 THR A CA 1
ATOM 663 C C . THR A 1 83 ? 28.062 3.815 -37.958 1.00 96.31 83 THR A C 1
ATOM 665 O O . THR A 1 83 ? 28.686 4.526 -38.742 1.00 96.31 83 THR A O 1
ATOM 668 N N . VAL A 1 84 ? 28.247 3.879 -36.636 1.00 97.19 84 VAL A N 1
ATOM 669 C CA . VAL A 1 84 ? 29.218 4.788 -36.003 1.00 97.19 84 VAL A CA 1
ATOM 670 C C . VAL A 1 84 ? 30.642 4.469 -36.450 1.00 97.19 84 VAL A C 1
ATOM 672 O O . VAL A 1 84 ? 31.366 5.370 -36.868 1.00 97.19 84 VAL A O 1
ATOM 675 N N . VAL A 1 85 ? 31.042 3.197 -36.412 1.00 95.75 85 VAL A N 1
ATOM 676 C CA . VAL A 1 85 ? 32.380 2.775 -36.846 1.00 95.75 85 VAL A CA 1
ATOM 677 C C . VAL A 1 85 ? 32.598 3.117 -38.320 1.00 95.75 85 VAL A C 1
ATOM 679 O O . VAL A 1 85 ? 33.598 3.747 -38.660 1.00 95.75 85 VAL A O 1
ATOM 682 N N . THR A 1 86 ? 31.649 2.785 -39.196 1.00 94.19 86 THR A N 1
ATOM 683 C CA . THR A 1 86 ? 31.729 3.123 -40.623 1.00 94.19 86 THR A CA 1
ATOM 684 C C . THR A 1 86 ? 31.816 4.634 -40.854 1.00 94.19 86 THR A C 1
ATOM 686 O O . THR A 1 86 ? 32.626 5.070 -41.668 1.00 94.19 86 THR A O 1
ATOM 689 N N . MET A 1 87 ? 31.050 5.443 -40.114 1.00 94.19 87 MET A N 1
ATOM 690 C CA . MET A 1 87 ? 31.112 6.908 -40.186 1.00 94.19 87 MET A CA 1
ATOM 691 C C . MET A 1 87 ? 32.506 7.430 -39.811 1.00 94.19 87 MET A C 1
ATOM 693 O O . MET A 1 87 ? 33.045 8.293 -40.498 1.00 94.19 87 MET A O 1
ATOM 697 N N . ILE A 1 88 ? 33.118 6.879 -38.759 1.00 94.81 88 ILE A N 1
ATOM 698 C CA . ILE A 1 88 ? 34.471 7.248 -38.326 1.00 94.81 88 ILE A CA 1
ATOM 699 C C . ILE A 1 88 ? 35.496 6.932 -39.424 1.00 94.81 88 ILE A C 1
ATOM 701 O O . ILE A 1 88 ? 36.279 7.804 -39.800 1.00 94.81 88 ILE A O 1
ATOM 705 N N . PHE A 1 89 ? 35.466 5.720 -39.990 1.00 92.44 89 PHE A N 1
ATOM 706 C CA . PHE A 1 89 ? 36.357 5.343 -41.095 1.00 92.44 89 PHE A CA 1
ATOM 707 C C . PHE A 1 89 ? 36.145 6.207 -42.349 1.00 92.44 89 PHE A C 1
ATOM 709 O O . PHE A 1 89 ? 37.111 6.520 -43.045 1.00 92.44 89 PHE A O 1
ATOM 716 N N . ALA A 1 90 ? 34.907 6.630 -42.619 1.00 89.50 90 ALA A N 1
ATOM 717 C CA . ALA A 1 90 ? 34.594 7.536 -43.719 1.00 89.50 90 ALA A CA 1
ATOM 718 C C . ALA A 1 90 ? 35.173 8.940 -43.489 1.00 89.50 90 ALA A C 1
ATOM 720 O O . ALA A 1 90 ? 35.792 9.496 -44.392 1.00 89.50 90 ALA A O 1
ATOM 721 N N . VAL A 1 91 ? 35.033 9.492 -42.277 1.00 90.12 91 VAL A N 1
ATOM 722 C CA . VAL A 1 91 ? 35.553 10.824 -41.917 1.00 90.12 91 VAL A CA 1
ATOM 723 C C . VAL A 1 91 ? 37.082 10.868 -41.948 1.00 90.12 91 VAL A C 1
ATOM 725 O O . VAL A 1 91 ? 37.651 11.851 -42.412 1.00 90.12 91 VAL A O 1
ATOM 728 N N . PHE A 1 92 ? 37.758 9.797 -41.524 1.00 88.69 92 PHE A N 1
ATOM 729 C CA . PHE A 1 92 ? 39.216 9.684 -41.650 1.00 88.69 92 PHE A CA 1
ATOM 730 C C . PHE A 1 92 ? 39.696 9.433 -43.090 1.00 88.69 92 PHE A C 1
ATOM 732 O O . PHE A 1 92 ? 40.898 9.373 -43.332 1.00 88.69 92 PHE A O 1
ATOM 739 N N . GLY A 1 93 ? 38.785 9.288 -44.057 1.00 83.69 93 GLY A N 1
ATOM 740 C CA . GLY A 1 93 ? 39.126 9.108 -45.466 1.00 83.69 93 GLY A CA 1
ATOM 741 C C . GLY A 1 93 ? 39.619 7.705 -45.827 1.00 83.69 93 GLY A C 1
ATOM 742 O O . GLY A 1 93 ? 39.982 7.481 -46.977 1.00 83.69 93 GLY A O 1
ATOM 743 N N . PHE A 1 94 ? 39.591 6.736 -44.906 1.00 79.44 94 PHE A N 1
ATOM 744 C CA . PHE A 1 94 ? 39.976 5.343 -45.189 1.00 79.44 94 PHE A CA 1
ATOM 745 C C . PHE A 1 94 ? 39.046 4.647 -46.197 1.00 79.44 94 PHE A C 1
ATOM 747 O O . PHE A 1 94 ? 39.407 3.617 -46.755 1.00 79.44 94 PHE A O 1
ATOM 754 N N . LEU A 1 95 ? 37.847 5.196 -46.418 1.00 76.38 95 LEU A N 1
ATOM 755 C CA . LEU A 1 95 ? 36.847 4.674 -47.358 1.00 76.38 95 LEU A CA 1
ATOM 756 C C . LEU A 1 95 ? 36.749 5.495 -48.659 1.00 76.38 95 LEU A C 1
ATOM 758 O O . LEU A 1 95 ? 35.909 5.194 -49.505 1.00 76.38 95 LEU A O 1
ATOM 762 N N . SER A 1 96 ? 37.578 6.534 -48.828 1.00 74.19 96 SER A N 1
ATOM 763 C CA . SER A 1 96 ? 37.634 7.335 -50.057 1.00 74.19 96 SER A CA 1
ATOM 764 C C . SER A 1 96 ? 38.523 6.625 -51.094 1.00 74.19 96 SER A C 1
ATOM 766 O O . SER A 1 96 ? 39.672 6.326 -50.775 1.00 74.19 96 SER A O 1
ATOM 768 N N . PRO A 1 97 ? 38.054 6.384 -52.336 1.00 65.69 97 PRO A N 1
ATOM 769 C CA . PRO A 1 97 ? 38.816 5.671 -53.370 1.00 65.69 97 PRO A CA 1
ATOM 770 C C . PRO A 1 97 ? 40.037 6.445 -53.906 1.00 65.69 97 PRO A C 1
ATOM 772 O O . PRO A 1 97 ? 40.748 5.932 -54.764 1.00 65.69 97 PRO A O 1
ATOM 775 N N . SER A 1 98 ? 40.262 7.676 -53.437 1.00 66.25 98 SER A N 1
ATOM 776 C CA . SER A 1 98 ? 41.351 8.567 -53.856 1.00 66.25 98 SER A CA 1
ATOM 777 C C . SER A 1 98 ? 42.460 8.763 -52.808 1.00 66.25 98 SER A C 1
ATOM 779 O O . SER A 1 98 ? 43.288 9.651 -52.999 1.00 66.25 98 SER A O 1
ATOM 781 N N . ASN A 1 99 ? 42.470 7.972 -51.725 1.00 53.03 99 ASN A N 1
ATOM 782 C CA . ASN A 1 99 ? 43.550 7.938 -50.724 1.00 53.03 99 ASN A CA 1
ATOM 783 C C . ASN A 1 99 ? 44.489 6.746 -50.931 1.00 53.03 99 ASN A C 1
ATOM 785 O O . ASN A 1 99 ? 43.982 5.658 -51.281 1.00 53.03 99 ASN A O 1
#

Organism: NCBI:txid127549

Foldseek 3Di:
DVVVVVVVVVVVVVVVVVVVVVVVVVVVVVVVVVVVVVVVVVVVVVVCVDDDVVCVVVVPDQPPCNVVVCVVVVVVVVVVVVVVVVVVCVVVVVPPPVD

InterPro domains:
  IPR004240 Nonaspanin (TM9SF) [PF02990] (2-99)
  IPR004240 Nonaspanin (TM9SF) [PTHR10766] (2-99)